Protein AF-A0A0F9HCL4-F1 (afdb_monomer)

Secondary structure (DSSP, 8-state):
-----PPPPTHHHHHHHHHHHHHHHHHHHHHHHHHS-HHHHSSHHHHHHHHHHHGGGHHHHHHHHHHHHHHTT--HHHHHHHHHHHH-HHHHHHHHHHHHHHHHHHHHHHHHHHHHHHHHHHHTTHHHHHHHHHHHHHHHHHHHHHHHT----S--

Mean predicted aligned error: 12.28 Å

pLDDT: mean 74.1, std 12.5, range [38.25, 93.5]

Foldseek 3Di:
DDDPDDDDDPPVVVLVVLVVVVVCVLVVLVCCPVVPVVVVCLDLVNLLVVLVVVPPCSLVVLLCVLLVCLLSVHDLVSSLVSLCVRVNDPSSVVSSVSSVVNSVVVSVVSCVPSVVSVCCVVVPPVVVVLVVVCVVPVPVSVVVVVVVPPDPDPDD

Structure (mmCIF, N/CA/C/O backbone):
data_AF-A0A0F9HCL4-F1
#
_entry.id   AF-A0A0F9HCL4-F1
#
loop_
_atom_site.group_PDB
_atom_site.id
_atom_site.type_symbol
_atom_site.label_atom_id
_atom_site.label_alt_id
_atom_site.label_comp_id
_atom_site.label_asym_id
_atom_site.label_entity_id
_atom_site.label_seq_id
_atom_site.pdbx_PDB_ins_code
_atom_site.Cartn_x
_atom_site.Cartn_y
_atom_site.Cartn_z
_atom_site.occupancy
_atom_site.B_iso_or_equiv
_atom_site.auth_seq_id
_atom_site.auth_comp_id
_atom_site.auth_asym_id
_atom_site.auth_atom_id
_atom_site.pdbx_PDB_model_num
ATOM 1 N N . MET A 1 1 ? -53.805 1.709 30.717 1.00 52.94 1 MET A N 1
ATOM 2 C CA . MET A 1 1 ? -53.590 0.650 29.716 1.00 52.94 1 MET A CA 1
ATOM 3 C C . MET A 1 1 ? -53.295 1.350 28.406 1.00 52.94 1 MET A C 1
ATOM 5 O O . MET A 1 1 ? -54.228 1.870 27.820 1.00 52.94 1 MET A O 1
ATOM 9 N N . ASP A 1 2 ? -52.014 1.530 28.087 1.00 44.91 2 ASP A N 1
ATOM 10 C CA . ASP A 1 2 ? -51.442 1.310 26.749 1.00 44.91 2 ASP A CA 1
ATOM 11 C C . ASP A 1 2 ? -49.952 1.676 26.807 1.00 44.91 2 ASP A C 1
ATOM 13 O O . ASP A 1 2 ? -49.557 2.838 26.725 1.00 44.91 2 ASP A O 1
ATOM 17 N N . GLU A 1 3 ? -49.122 0.659 27.044 1.00 50.31 3 GLU A N 1
ATOM 18 C CA . GLU A 1 3 ? -47.688 0.719 26.781 1.00 50.31 3 GLU A CA 1
ATOM 19 C C . GLU A 1 3 ? -47.499 0.692 25.264 1.00 50.31 3 GLU A C 1
ATOM 21 O O . GLU A 1 3 ? -47.662 -0.343 24.616 1.00 50.31 3 GLU A O 1
ATOM 26 N N . THR A 1 4 ? -47.147 1.829 24.670 1.00 52.62 4 THR A N 1
ATOM 27 C CA . THR A 1 4 ? -46.705 1.861 23.277 1.00 52.62 4 THR A CA 1
ATOM 28 C C . THR A 1 4 ? -45.324 1.219 23.190 1.00 52.62 4 THR A C 1
ATOM 30 O O . THR A 1 4 ? -44.305 1.842 23.490 1.00 52.62 4 THR A O 1
ATOM 33 N N . ILE A 1 5 ? -45.311 -0.052 22.795 1.00 52.44 5 ILE A N 1
ATOM 34 C CA . ILE A 1 5 ? -44.123 -0.839 22.469 1.00 52.44 5 ILE A CA 1
ATOM 35 C C . ILE A 1 5 ? -43.342 -0.106 21.368 1.00 52.44 5 ILE A C 1
ATOM 37 O O . ILE A 1 5 ? -43.733 -0.102 20.201 1.00 52.44 5 ILE A O 1
ATOM 41 N N . HIS A 1 6 ? -42.225 0.523 21.734 1.00 50.84 6 HIS A N 1
ATOM 42 C CA . HIS A 1 6 ? -41.237 1.000 20.771 1.00 50.84 6 HIS A CA 1
ATOM 43 C C . HIS A 1 6 ? -40.551 -0.217 20.122 1.00 50.84 6 HIS A C 1
ATOM 45 O O . HIS A 1 6 ? -39.939 -1.009 20.843 1.00 50.84 6 HIS A O 1
ATOM 51 N N . PRO A 1 7 ? -40.600 -0.398 18.788 1.00 54.00 7 PRO A N 1
ATOM 52 C CA . PRO A 1 7 ? -39.792 -1.424 18.145 1.00 54.00 7 PRO A CA 1
ATOM 53 C C . PRO A 1 7 ? -38.301 -1.055 18.277 1.00 54.00 7 PRO A C 1
ATOM 55 O O . PRO A 1 7 ? -37.951 0.126 18.169 1.00 54.00 7 PRO A O 1
ATOM 58 N N . PRO A 1 8 ? -37.399 -2.025 18.515 1.00 52.22 8 PRO A N 1
ATOM 59 C CA . PRO A 1 8 ? -35.975 -1.744 18.644 1.00 52.22 8 PRO A CA 1
ATOM 60 C C . PRO A 1 8 ? -35.382 -1.268 17.303 1.00 52.22 8 PRO A C 1
ATOM 62 O O . PRO A 1 8 ? -35.878 -1.628 16.231 1.00 52.22 8 PRO A O 1
ATOM 65 N N . PRO A 1 9 ? -34.314 -0.451 17.331 1.00 47.34 9 PRO A N 1
ATOM 66 C CA . PRO A 1 9 ? -33.796 0.225 16.148 1.00 47.34 9 PRO A CA 1
ATOM 67 C C . PRO A 1 9 ? -33.205 -0.764 15.133 1.00 47.34 9 PRO A C 1
ATOM 69 O O . PRO A 1 9 ? -32.367 -1.605 15.450 1.00 47.34 9 PRO A O 1
ATOM 72 N N . SER A 1 10 ? -33.584 -0.608 13.865 1.00 50.78 10 SER A N 1
ATOM 73 C CA . SER A 1 10 ? -33.173 -1.434 12.723 1.00 50.78 10 SER A CA 1
ATOM 74 C C . SER A 1 10 ? -31.722 -1.197 12.247 1.00 50.78 10 SER A C 1
ATOM 76 O O . SER A 1 10 ? -31.450 -1.214 11.043 1.00 50.78 10 SER A O 1
ATOM 78 N N . SER A 1 11 ? -30.768 -0.938 13.150 1.00 53.62 11 SER A N 1
ATOM 79 C CA . SER A 1 11 ? -29.352 -0.722 12.792 1.00 53.62 11 SER A CA 1
ATOM 80 C C . SER A 1 11 ? -28.575 -2.031 12.593 1.00 53.62 11 SER A C 1
ATOM 82 O O . SER A 1 11 ? -27.578 -2.053 11.871 1.00 53.62 11 SER A O 1
ATOM 84 N N . PHE A 1 12 ? -29.072 -3.138 13.156 1.00 54.19 12 PHE A N 1
ATOM 85 C CA . PHE A 1 12 ? -28.411 -4.445 13.117 1.00 54.19 12 PHE A CA 1
ATOM 86 C C . PHE A 1 12 ? -28.344 -5.042 11.702 1.00 54.19 12 PHE A C 1
ATOM 88 O O . PHE A 1 12 ? -27.337 -5.630 11.322 1.00 54.19 12 PHE A O 1
ATOM 95 N N . SER A 1 13 ? -29.382 -4.830 10.883 1.00 61.41 13 SER A N 1
ATOM 96 C CA . SER A 1 13 ? -29.452 -5.369 9.514 1.00 61.41 13 SER A CA 1
ATOM 97 C C . SER A 1 13 ? -28.447 -4.697 8.566 1.00 61.41 13 SER A C 1
ATOM 99 O O . SER A 1 13 ? -27.803 -5.364 7.759 1.00 61.41 13 SER A O 1
ATOM 101 N N . LYS A 1 14 ? -28.222 -3.383 8.718 1.00 62.22 14 LYS A N 1
ATOM 102 C CA . LYS A 1 14 ? -27.233 -2.643 7.913 1.00 62.22 14 LYS A CA 1
ATOM 103 C C . LYS A 1 14 ? -25.795 -2.991 8.309 1.00 62.22 14 LYS A C 1
ATOM 105 O O . LYS A 1 14 ? -24.973 -3.205 7.422 1.00 62.22 14 LYS A O 1
ATOM 110 N N . ALA A 1 15 ? -25.525 -3.116 9.610 1.00 64.62 15 ALA A N 1
ATOM 111 C CA . ALA A 1 15 ? -24.215 -3.522 10.117 1.00 64.62 15 ALA A CA 1
ATOM 112 C C . ALA A 1 15 ? -23.864 -4.963 9.718 1.00 64.62 15 ALA A C 1
ATOM 114 O O . ALA A 1 15 ? -22.764 -5.217 9.228 1.00 64.62 15 ALA A O 1
ATOM 115 N N . ALA A 1 16 ? -24.819 -5.891 9.840 1.00 69.56 16 ALA A N 1
A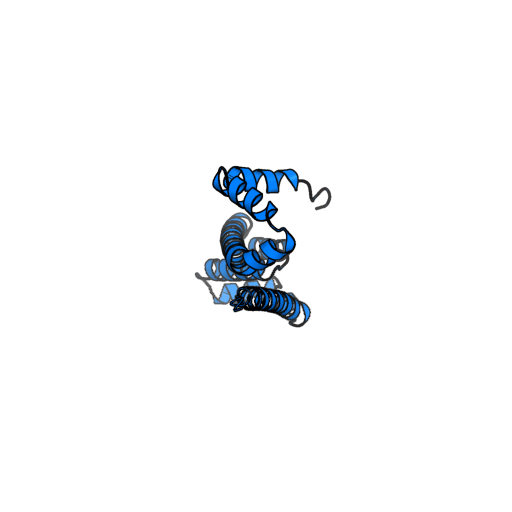TOM 116 C CA . ALA A 1 16 ? -24.651 -7.268 9.388 1.00 69.56 16 ALA A CA 1
ATOM 117 C C . ALA A 1 16 ? -24.420 -7.344 7.871 1.00 69.56 16 ALA A C 1
ATOM 119 O O . ALA A 1 16 ? -23.515 -8.043 7.427 1.00 69.56 16 ALA A O 1
ATOM 120 N N . PHE A 1 17 ? -25.164 -6.573 7.071 1.00 73.56 17 PHE A N 1
ATOM 121 C CA . PHE A 1 17 ? -24.979 -6.527 5.620 1.00 73.56 17 PHE A CA 1
ATOM 122 C C . PHE A 1 17 ? -23.593 -6.004 5.213 1.00 73.56 17 PHE A C 1
ATOM 124 O O . PHE A 1 17 ? -22.944 -6.601 4.356 1.00 73.56 17 PHE A O 1
ATOM 131 N N . LYS A 1 18 ? -23.089 -4.936 5.852 1.00 69.00 18 LYS A N 1
ATOM 132 C CA . LYS A 1 18 ? -21.731 -4.425 5.587 1.00 69.00 18 LYS A CA 1
ATOM 133 C C . LYS A 1 18 ? -20.638 -5.386 6.048 1.00 69.00 18 LYS A C 1
ATOM 135 O O . LYS A 1 18 ? -19.646 -5.545 5.341 1.00 69.00 18 LYS A O 1
ATOM 140 N N . ALA A 1 19 ? -20.826 -6.050 7.189 1.00 70.31 19 ALA A N 1
ATOM 141 C CA . ALA A 1 19 ? -19.903 -7.073 7.672 1.00 70.31 19 ALA A CA 1
ATOM 142 C C . ALA A 1 19 ? -19.858 -8.285 6.727 1.00 70.31 19 ALA A C 1
ATOM 144 O O . ALA A 1 19 ? -18.775 -8.769 6.408 1.00 70.31 19 ALA A O 1
ATOM 145 N N . ILE A 1 20 ? -21.012 -8.726 6.214 1.00 78.12 20 ILE A N 1
ATOM 146 C CA . ILE A 1 20 ? -21.104 -9.781 5.197 1.00 78.12 20 ILE A CA 1
ATOM 147 C C . ILE A 1 20 ? -20.422 -9.334 3.903 1.00 78.12 20 ILE A C 1
ATOM 149 O O . ILE A 1 20 ? -19.637 -10.095 3.354 1.00 78.12 20 ILE A O 1
ATOM 153 N N . LEU A 1 21 ? -20.642 -8.101 3.438 1.00 78.94 21 LEU A N 1
ATOM 154 C CA . LEU A 1 21 ? -19.952 -7.555 2.263 1.00 78.94 21 LEU A CA 1
ATOM 155 C C . LEU A 1 21 ? -18.430 -7.536 2.433 1.00 78.94 21 LEU A C 1
ATOM 157 O O . LEU A 1 21 ? -17.710 -7.915 1.514 1.00 78.94 21 LEU A O 1
ATOM 161 N N . LEU A 1 22 ? -17.936 -7.132 3.605 1.00 72.56 22 LEU A N 1
ATOM 162 C CA . LEU A 1 22 ? -16.509 -7.138 3.919 1.00 72.56 22 LEU A CA 1
ATOM 163 C C . LEU A 1 22 ? -15.956 -8.570 3.961 1.00 72.56 22 LEU A C 1
ATOM 165 O O . LEU A 1 22 ? -14.904 -8.834 3.388 1.00 72.56 22 LEU A O 1
ATOM 169 N N . LEU A 1 23 ? -16.679 -9.505 4.581 1.00 76.44 23 LEU A N 1
ATOM 170 C CA . LEU A 1 23 ? -16.306 -10.920 4.603 1.00 76.44 23 LEU A CA 1
ATOM 171 C C . LEU A 1 23 ? -16.316 -11.537 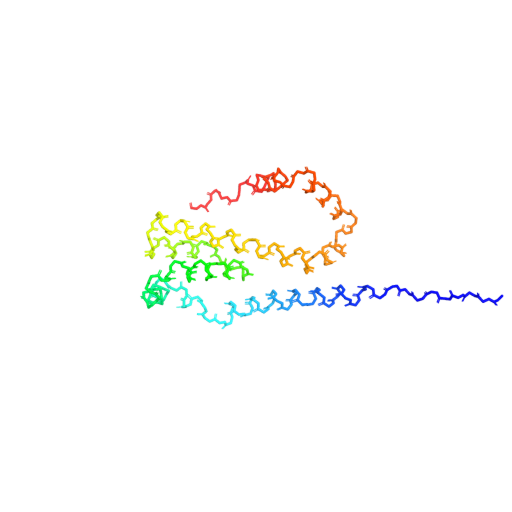3.205 1.00 76.44 23 LEU A C 1
ATOM 173 O O . LEU A 1 23 ? -15.402 -12.282 2.882 1.00 76.44 23 LEU A O 1
ATOM 177 N N . VAL A 1 24 ? -17.289 -11.200 2.359 1.00 80.75 24 VAL A N 1
ATOM 178 C CA . VAL A 1 24 ? -17.352 -11.635 0.957 1.00 80.75 24 VAL A CA 1
ATOM 179 C C . VAL A 1 24 ? -16.228 -11.003 0.141 1.00 80.75 24 VAL A C 1
ATOM 181 O O . VAL A 1 24 ? -15.637 -11.687 -0.685 1.00 80.75 24 VAL A O 1
ATOM 184 N N . PHE A 1 25 ? -15.872 -9.741 0.388 1.00 78.88 25 PHE A N 1
ATOM 185 C CA . PHE A 1 25 ? -14.720 -9.100 -0.246 1.00 78.88 25 PHE A CA 1
ATOM 186 C C . PHE A 1 25 ? -13.408 -9.786 0.151 1.00 78.88 25 PHE A C 1
ATOM 188 O O . PHE A 1 25 ? -12.609 -10.127 -0.716 1.00 78.88 25 PHE A O 1
ATOM 195 N N . ILE A 1 26 ? -13.207 -10.054 1.445 1.00 75.69 26 ILE A N 1
ATOM 196 C CA . ILE A 1 26 ? -12.021 -10.748 1.964 1.00 75.69 26 ILE A CA 1
ATOM 197 C C . ILE A 1 26 ? -11.972 -12.188 1.442 1.00 75.69 26 ILE A C 1
ATOM 199 O O . ILE A 1 26 ? -10.951 -12.613 0.912 1.00 75.69 26 ILE A O 1
ATOM 203 N N . ALA A 1 27 ? -13.072 -12.934 1.541 1.00 76.62 27 ALA A N 1
ATOM 204 C CA . ALA A 1 27 ? -13.168 -14.303 1.048 1.00 76.62 27 ALA A CA 1
ATOM 205 C C . ALA A 1 27 ? -13.005 -14.365 -0.475 1.00 76.62 27 ALA A C 1
ATOM 207 O O . ALA A 1 27 ? -12.319 -15.250 -0.970 1.00 76.62 27 ALA A O 1
ATOM 208 N N . GLY A 1 28 ? -13.566 -13.406 -1.212 1.00 77.00 28 GLY A N 1
ATOM 209 C CA . GLY A 1 28 ? -13.401 -13.255 -2.654 1.00 77.00 28 GLY A CA 1
ATOM 210 C C . GLY A 1 28 ? -11.960 -12.937 -3.040 1.00 77.00 28 GLY A C 1
ATOM 211 O O . GLY A 1 28 ? -11.437 -13.561 -3.956 1.00 77.00 28 GLY A O 1
ATOM 212 N N . ALA A 1 29 ? -11.282 -12.046 -2.311 1.00 69.50 29 ALA A N 1
ATOM 213 C CA . ALA A 1 29 ? -9.861 -11.757 -2.499 1.00 69.50 29 ALA A CA 1
ATOM 214 C C . ALA A 1 29 ? -8.992 -12.994 -2.217 1.00 69.50 29 ALA A C 1
ATOM 216 O O . ALA A 1 29 ? -8.150 -13.360 -3.036 1.00 69.50 29 ALA A O 1
ATOM 217 N N . ILE A 1 30 ? -9.242 -13.696 -1.106 1.00 70.81 30 ILE A N 1
ATOM 218 C CA . ILE A 1 30 ? -8.545 -14.940 -0.747 1.00 70.81 30 ILE A CA 1
ATOM 219 C C . ILE A 1 30 ? -8.798 -16.023 -1.799 1.00 70.81 30 ILE A C 1
ATOM 221 O O . ILE A 1 30 ? -7.858 -16.693 -2.224 1.00 70.81 30 ILE A O 1
ATOM 225 N N . PHE A 1 31 ? -10.043 -16.189 -2.245 1.00 75.69 31 PHE A N 1
ATOM 226 C CA . PHE A 1 31 ? -10.418 -17.158 -3.268 1.00 75.69 31 PHE A CA 1
ATOM 227 C C . PHE A 1 31 ? -9.761 -16.823 -4.609 1.00 75.69 31 PHE A C 1
ATOM 229 O O . PHE A 1 31 ? -9.127 -17.689 -5.202 1.00 75.69 31 PHE A O 1
ATOM 236 N N . LEU A 1 32 ? -9.796 -15.561 -5.044 1.00 67.44 32 LEU A N 1
ATOM 237 C CA . LEU A 1 32 ? -9.085 -15.097 -6.236 1.00 67.44 32 LEU A CA 1
ATOM 238 C C . LEU A 1 32 ? -7.593 -15.425 -6.157 1.00 67.44 32 LEU A C 1
ATOM 240 O O . LEU A 1 32 ? -7.043 -15.947 -7.117 1.00 67.44 32 LEU A O 1
ATOM 244 N N . ILE A 1 33 ? -6.934 -15.200 -5.024 1.00 65.19 33 ILE A N 1
ATOM 245 C CA . ILE A 1 33 ? -5.493 -15.463 -4.883 1.00 65.19 33 ILE A CA 1
ATOM 246 C C . ILE A 1 33 ? -5.178 -16.958 -4.779 1.00 65.19 33 ILE A C 1
ATOM 248 O O . ILE A 1 33 ? -4.137 -17.405 -5.263 1.00 65.19 33 ILE A O 1
ATOM 252 N N . ARG A 1 34 ? -6.033 -17.735 -4.104 1.00 64.50 34 ARG A N 1
ATOM 253 C CA . ARG A 1 34 ? -5.797 -19.160 -3.839 1.00 64.50 34 ARG A CA 1
ATOM 254 C C . ARG A 1 34 ? -6.160 -20.039 -5.031 1.00 64.50 34 ARG A C 1
ATOM 256 O O . ARG A 1 34 ? -5.492 -21.052 -5.229 1.00 64.50 34 ARG A O 1
ATOM 263 N N . PHE A 1 35 ? -7.203 -19.663 -5.769 1.00 60.81 35 PHE A N 1
ATOM 264 C CA . PHE A 1 35 ? -7.787 -20.440 -6.861 1.00 60.81 35 PHE A CA 1
ATOM 265 C C . PHE A 1 35 ? -7.359 -19.940 -8.247 1.00 60.81 35 PHE A C 1
ATOM 267 O O . PHE A 1 35 ? -7.230 -20.748 -9.163 1.00 60.81 35 PHE A O 1
ATOM 274 N N . THR A 1 36 ? -7.066 -18.645 -8.413 1.00 57.53 36 THR A N 1
ATOM 275 C CA . THR A 1 36 ? -6.443 -18.152 -9.652 1.00 57.53 36 THR A CA 1
ATOM 276 C C . THR A 1 36 ? -4.937 -18.398 -9.561 1.00 57.53 36 THR A C 1
ATOM 278 O O . THR A 1 36 ? -4.328 -18.030 -8.552 1.00 57.53 36 THR A O 1
ATOM 281 N N . PRO A 1 37 ? -4.275 -18.941 -10.598 1.00 57.38 37 PRO A N 1
ATOM 282 C CA . PRO A 1 37 ? -2.819 -19.058 -10.654 1.00 57.38 37 PRO A CA 1
ATOM 283 C C . PRO A 1 37 ? -2.165 -17.684 -10.887 1.00 57.38 37 PRO A C 1
ATOM 285 O O . PRO A 1 37 ? -1.293 -17.521 -11.730 1.00 57.38 37 PRO A O 1
ATOM 288 N N . ILE A 1 38 ? -2.574 -16.659 -10.138 1.00 55.50 38 ILE A N 1
ATOM 289 C CA . ILE A 1 38 ? -2.063 -15.292 -10.249 1.00 55.50 38 ILE A CA 1
ATOM 290 C C . ILE A 1 38 ? -0.584 -15.239 -9.853 1.00 55.50 38 ILE A C 1
ATOM 292 O O . ILE A 1 38 ? 0.175 -14.451 -10.403 1.00 55.50 38 ILE A O 1
ATOM 296 N N . ARG A 1 39 ? -0.134 -16.182 -9.010 1.00 55.03 39 ARG A N 1
ATOM 297 C CA . ARG A 1 39 ? 1.291 -16.433 -8.741 1.00 55.03 39 ARG A CA 1
ATOM 298 C C . ARG A 1 39 ? 2.099 -16.724 -10.012 1.00 55.03 39 ARG A C 1
ATOM 300 O O . ARG A 1 39 ? 3.245 -16.304 -10.074 1.00 55.03 39 ARG A O 1
ATOM 307 N N . ASN A 1 40 ? 1.503 -17.368 -11.019 1.00 56.19 40 ASN A N 1
ATOM 308 C CA . ASN A 1 40 ? 2.172 -17.663 -12.292 1.00 56.19 40 ASN A CA 1
ATOM 309 C C . ASN A 1 40 ? 2.217 -16.442 -13.227 1.00 56.19 40 ASN A C 1
ATOM 311 O O . ASN A 1 40 ? 3.047 -16.405 -14.125 1.00 56.19 40 ASN A O 1
ATOM 315 N N . TYR A 1 41 ? 1.353 -15.442 -13.019 1.00 57.66 41 TYR A N 1
ATOM 316 C CA . TYR A 1 41 ? 1.359 -14.181 -13.774 1.00 57.66 41 TYR A CA 1
ATOM 317 C C . TYR A 1 41 ? 2.125 -13.053 -13.059 1.00 57.66 41 TYR A C 1
ATOM 319 O O . TYR A 1 41 ? 2.538 -12.093 -13.701 1.00 57.66 41 TYR A O 1
ATOM 327 N N . LEU A 1 42 ? 2.378 -13.184 -11.750 1.00 61.75 42 LEU A N 1
ATOM 328 C CA . LEU A 1 42 ? 3.290 -12.333 -10.970 1.00 61.75 42 LEU A CA 1
ATOM 329 C C . LEU A 1 42 ? 4.761 -12.783 -11.072 1.00 61.75 42 LEU A C 1
ATOM 331 O O . LEU A 1 42 ? 5.568 -12.527 -10.181 1.00 61.75 42 LEU A O 1
ATOM 335 N N . THR A 1 43 ? 5.135 -13.458 -12.152 1.00 66.62 43 THR A N 1
ATOM 336 C CA . THR A 1 43 ? 6.544 -13.711 -12.462 1.00 66.62 43 THR A CA 1
ATOM 337 C C . THR A 1 43 ? 7.205 -12.450 -13.033 1.00 66.62 43 THR A C 1
ATOM 339 O O . THR A 1 43 ? 6.532 -11.709 -13.765 1.00 66.62 43 THR A O 1
ATOM 342 N N . PRO A 1 44 ? 8.505 -12.213 -12.769 1.00 64.12 44 PRO A N 1
ATOM 343 C CA . PRO A 1 44 ? 9.251 -11.090 -13.342 1.00 64.12 44 PRO A CA 1
ATOM 344 C C . PRO A 1 44 ? 9.119 -11.003 -14.864 1.00 64.12 44 PRO A C 1
ATOM 346 O O . PRO A 1 44 ? 9.005 -9.906 -15.407 1.00 64.12 44 PRO A O 1
ATOM 349 N N . GLU A 1 45 ? 9.071 -12.146 -15.552 1.00 68.69 45 GLU A N 1
ATOM 350 C CA . GLU A 1 45 ? 9.007 -12.204 -17.009 1.00 68.69 45 GLU A CA 1
ATOM 351 C C . GLU A 1 45 ? 7.634 -11.781 -17.546 1.00 68.69 45 GLU A C 1
ATOM 353 O O . GLU A 1 45 ? 7.557 -10.948 -18.448 1.00 68.69 45 GLU A O 1
ATOM 358 N N . ALA A 1 46 ? 6.541 -12.309 -16.987 1.00 73.94 46 ALA A N 1
ATOM 359 C CA . ALA A 1 46 ? 5.182 -11.972 -17.423 1.00 73.94 46 ALA A CA 1
ATOM 360 C C . ALA A 1 46 ? 4.834 -10.504 -17.137 1.00 73.94 46 ALA A C 1
ATOM 362 O O . ALA A 1 46 ? 4.342 -9.800 -18.023 1.00 73.94 46 ALA A O 1
ATOM 363 N N . LEU A 1 47 ? 5.144 -10.021 -15.928 1.00 75.75 47 LEU A N 1
ATOM 364 C CA . LEU A 1 47 ? 4.909 -8.627 -15.561 1.00 75.75 47 LEU A CA 1
ATOM 365 C C . LEU A 1 47 ? 5.832 -7.692 -16.349 1.00 75.75 47 LEU A C 1
ATOM 367 O O . LEU A 1 47 ? 5.378 -6.671 -16.855 1.00 75.75 47 LEU A O 1
ATOM 371 N N . GLY A 1 48 ? 7.102 -8.065 -16.522 1.00 74.12 48 GLY A N 1
ATOM 372 C CA . GLY A 1 48 ? 8.052 -7.323 -17.344 1.00 74.12 48 GLY A CA 1
ATOM 373 C C . GLY A 1 48 ? 7.600 -7.215 -18.800 1.00 74.12 48 GLY A C 1
ATOM 374 O O . GLY A 1 48 ? 7.657 -6.132 -19.372 1.00 74.12 48 GLY A O 1
ATOM 375 N N . ASN A 1 49 ? 7.088 -8.293 -19.398 1.00 78.69 49 ASN A N 1
ATOM 376 C CA . ASN A 1 49 ? 6.554 -8.268 -20.761 1.00 78.69 49 ASN A CA 1
ATOM 377 C C . ASN A 1 49 ? 5.283 -7.419 -20.870 1.00 78.69 49 ASN A C 1
ATOM 379 O O . ASN A 1 49 ? 5.162 -6.628 -21.803 1.00 78.69 49 ASN A O 1
ATOM 383 N N . PHE A 1 50 ? 4.371 -7.511 -19.900 1.00 78.56 50 PHE A N 1
ATOM 384 C CA . PHE A 1 50 ? 3.178 -6.664 -19.858 1.00 78.56 50 PHE A CA 1
ATOM 385 C C . PHE A 1 50 ? 3.534 -5.174 -19.733 1.00 78.56 50 PHE A C 1
ATOM 387 O O . PHE A 1 50 ? 2.991 -4.329 -20.442 1.00 78.56 50 PHE A O 1
ATOM 394 N N . LEU A 1 51 ? 4.511 -4.851 -18.885 1.00 80.19 51 LEU A N 1
ATOM 395 C CA . LEU A 1 51 ? 5.007 -3.490 -18.706 1.00 80.19 51 LEU A CA 1
ATOM 396 C C . LEU A 1 51 ? 5.778 -2.986 -19.931 1.00 80.19 51 LEU A C 1
ATOM 398 O O . LEU A 1 51 ? 5.642 -1.822 -20.292 1.00 80.19 51 LEU A O 1
ATOM 402 N N . LYS A 1 52 ? 6.515 -3.851 -20.635 1.00 78.31 52 LYS A N 1
ATOM 403 C CA . LYS A 1 52 ? 7.136 -3.500 -21.923 1.00 78.31 52 LYS A CA 1
ATOM 404 C C . LYS A 1 52 ? 6.091 -3.113 -22.970 1.00 78.31 52 LYS A C 1
ATOM 406 O O . LYS A 1 52 ? 6.312 -2.144 -23.689 1.00 78.31 52 LYS A O 1
ATOM 411 N N . ILE A 1 53 ? 4.951 -3.810 -23.020 1.00 81.12 53 ILE A N 1
ATOM 412 C CA . ILE A 1 53 ? 3.827 -3.455 -23.907 1.00 81.12 53 ILE A CA 1
ATOM 413 C C . ILE A 1 53 ? 3.226 -2.097 -23.510 1.00 81.12 53 ILE A C 1
ATOM 415 O O . ILE A 1 53 ? 2.872 -1.305 -24.380 1.00 81.12 53 ILE A O 1
ATOM 419 N N . ALA A 1 54 ? 3.158 -1.793 -22.210 1.00 79.25 54 ALA A N 1
ATOM 420 C CA . ALA A 1 54 ? 2.684 -0.498 -21.715 1.00 79.25 54 ALA A CA 1
ATOM 421 C C . ALA A 1 54 ? 3.637 0.676 -22.035 1.00 79.25 54 ALA A C 1
ATOM 423 O O . ALA A 1 54 ? 3.216 1.837 -22.008 1.00 79.25 54 ALA A O 1
ATOM 424 N N . GLY A 1 55 ? 4.910 0.401 -22.343 1.00 82.12 55 GLY A N 1
ATOM 425 C CA . GLY A 1 55 ? 5.895 1.398 -22.760 1.00 82.12 55 GLY A CA 1
ATOM 426 C C . GLY A 1 55 ? 6.052 2.526 -21.737 1.00 82.12 55 GLY A C 1
ATOM 427 O O . GLY A 1 55 ? 6.397 2.292 -20.581 1.00 82.12 55 GLY A O 1
ATOM 428 N N . ILE A 1 56 ? 5.763 3.764 -22.149 1.00 84.94 56 ILE A N 1
ATOM 429 C CA . ILE A 1 56 ? 5.882 4.953 -21.287 1.00 84.94 56 ILE A CA 1
ATOM 430 C C . ILE A 1 56 ? 4.915 4.943 -20.090 1.00 84.94 56 ILE A C 1
ATOM 432 O O . ILE A 1 56 ? 5.186 5.575 -19.072 1.00 84.94 56 ILE A O 1
ATOM 436 N N . TRP A 1 57 ? 3.814 4.190 -20.176 1.00 87.56 57 TRP A N 1
ATOM 437 C CA . TRP A 1 57 ? 2.818 4.067 -19.106 1.00 87.56 57 TRP A CA 1
ATOM 438 C C . TRP A 1 57 ? 3.142 2.964 -18.095 1.00 87.56 57 TRP A C 1
ATOM 440 O O . TRP A 1 57 ? 2.425 2.818 -17.102 1.00 87.56 57 TRP A O 1
ATOM 450 N N . ALA A 1 58 ? 4.224 2.208 -18.303 1.00 85.50 58 ALA A N 1
ATOM 451 C CA . ALA A 1 58 ? 4.634 1.119 -17.423 1.00 85.50 58 ALA A CA 1
ATOM 452 C C . ALA A 1 58 ? 4.693 1.511 -15.931 1.00 85.50 58 ALA A C 1
ATOM 454 O O . ALA A 1 58 ? 4.149 0.765 -15.114 1.00 85.50 58 ALA A O 1
ATOM 455 N N . PRO A 1 59 ? 5.247 2.675 -15.532 1.00 85.75 59 PRO A N 1
ATOM 456 C CA . PRO A 1 59 ? 5.266 3.075 -14.126 1.00 85.75 59 PRO A CA 1
ATOM 457 C C . PRO A 1 59 ? 3.873 3.211 -13.509 1.00 85.75 59 PRO A C 1
ATOM 459 O O . PRO A 1 59 ? 3.619 2.714 -12.416 1.00 85.75 59 PRO A O 1
ATOM 462 N N . VAL A 1 60 ? 2.949 3.854 -14.228 1.00 88.38 60 VAL A N 1
ATOM 463 C CA . VAL A 1 60 ? 1.581 4.103 -13.751 1.00 88.38 60 VAL A CA 1
ATOM 464 C C . VAL A 1 60 ? 0.824 2.787 -13.611 1.00 88.38 60 VAL A C 1
ATOM 466 O O . VAL A 1 60 ? 0.185 2.539 -12.590 1.00 88.38 60 VAL A O 1
ATOM 469 N N . VAL A 1 61 ? 0.945 1.912 -14.609 1.00 87.38 61 VAL A N 1
ATOM 470 C CA . VAL A 1 61 ? 0.334 0.579 -14.589 1.00 87.38 61 VAL A CA 1
ATOM 471 C C . VAL A 1 61 ? 0.882 -0.249 -13.428 1.00 87.38 61 VAL A C 1
ATOM 473 O O . VAL A 1 61 ? 0.109 -0.871 -12.703 1.00 87.38 61 VAL A O 1
ATOM 476 N N . TYR A 1 62 ? 2.195 -0.217 -13.194 1.00 88.25 62 TYR A N 1
ATOM 477 C CA . TYR A 1 62 ? 2.808 -0.920 -12.072 1.00 88.25 62 TYR A CA 1
ATOM 478 C C . TYR A 1 62 ? 2.315 -0.395 -10.714 1.00 88.25 62 TYR A C 1
ATOM 480 O O . TYR A 1 62 ? 1.972 -1.197 -9.847 1.00 88.25 62 TYR A O 1
ATOM 488 N N . ILE A 1 63 ? 2.210 0.928 -10.537 1.00 89.50 63 ILE A N 1
ATOM 489 C CA . ILE A 1 63 ? 1.656 1.541 -9.318 1.00 89.50 63 ILE A CA 1
ATOM 490 C C . ILE A 1 63 ? 0.232 1.036 -9.066 1.00 89.50 63 ILE A C 1
ATOM 492 O O . ILE A 1 63 ? -0.075 0.629 -7.947 1.00 89.50 63 ILE A O 1
ATOM 496 N N . LEU A 1 64 ? -0.618 0.998 -10.097 1.00 87.19 64 LEU A N 1
ATOM 497 C CA . LEU A 1 64 ? -1.988 0.492 -9.984 1.00 87.19 64 LEU A CA 1
ATOM 498 C C . LEU A 1 64 ? -2.024 -0.991 -9.603 1.00 87.19 64 LEU A C 1
ATOM 500 O O . LEU A 1 64 ? -2.761 -1.370 -8.693 1.00 87.19 64 LEU A O 1
ATOM 504 N N . ILE A 1 65 ? -1.197 -1.821 -10.245 1.00 85.38 65 ILE A N 1
ATOM 505 C CA . ILE A 1 65 ? -1.067 -3.246 -9.908 1.00 85.38 65 ILE A CA 1
ATOM 506 C C . ILE A 1 65 ? -0.634 -3.405 -8.449 1.00 85.38 65 ILE A C 1
ATOM 508 O O . ILE A 1 65 ? -1.211 -4.211 -7.722 1.00 85.38 65 ILE A O 1
ATOM 512 N N . TYR A 1 66 ? 0.339 -2.612 -7.997 1.00 87.62 66 TYR A N 1
ATOM 513 C CA . TYR A 1 66 ? 0.810 -2.634 -6.617 1.00 87.62 66 TYR A CA 1
ATOM 514 C C . TYR A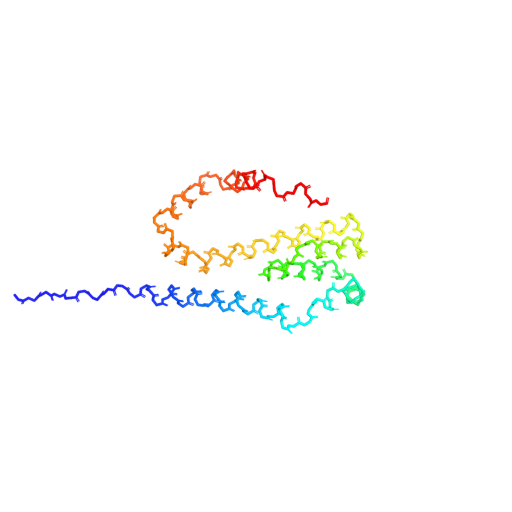 1 66 ? -0.299 -2.222 -5.642 1.00 87.62 66 TYR A C 1
ATOM 516 O O . TYR A 1 66 ? -0.546 -2.912 -4.656 1.00 87.62 66 TYR A O 1
ATOM 524 N N . THR A 1 67 ? -1.005 -1.126 -5.924 1.00 86.94 67 THR A N 1
ATOM 525 C CA . THR A 1 67 ? -2.130 -0.619 -5.127 1.00 86.94 67 THR A CA 1
ATOM 526 C C . THR A 1 67 ? -3.231 -1.666 -4.971 1.00 86.94 67 THR A C 1
ATOM 528 O O . THR A 1 67 ? -3.677 -1.929 -3.852 1.00 86.94 67 THR A O 1
ATOM 531 N N . VAL A 1 68 ? -3.638 -2.305 -6.072 1.00 84.25 68 VAL A N 1
ATOM 532 C CA . VAL A 1 68 ? -4.616 -3.401 -6.051 1.00 84.25 68 VAL A CA 1
ATOM 533 C C . VAL A 1 68 ? -4.056 -4.595 -5.281 1.00 84.25 68 VAL A C 1
ATOM 535 O O . VAL A 1 68 ? -4.756 -5.165 -4.448 1.00 84.25 68 VAL A O 1
ATOM 538 N N . GLY A 1 69 ? -2.781 -4.927 -5.486 1.00 82.88 69 GLY A N 1
ATOM 539 C CA . GLY A 1 69 ? -2.087 -5.989 -4.765 1.00 82.88 69 GLY A CA 1
ATOM 540 C C . GLY A 1 69 ? -2.142 -5.807 -3.247 1.00 82.88 69 GLY A C 1
ATOM 541 O O . GLY A 1 69 ? -2.491 -6.739 -2.528 1.00 82.88 69 GLY A O 1
ATOM 542 N N . VAL A 1 70 ? -1.883 -4.592 -2.759 1.00 83.69 70 VAL A N 1
ATOM 543 C CA . VAL A 1 70 ? -1.993 -4.244 -1.333 1.00 83.69 70 VAL A CA 1
ATOM 544 C C . VAL A 1 70 ? -3.427 -4.409 -0.826 1.00 83.69 70 VAL A C 1
ATOM 546 O O . VAL A 1 70 ? -3.629 -4.994 0.235 1.00 83.69 70 VAL A O 1
ATOM 549 N N . CYS A 1 71 ? -4.427 -3.949 -1.584 1.00 80.88 71 CYS A N 1
ATOM 550 C CA . CYS A 1 71 ? -5.838 -4.092 -1.202 1.00 80.88 71 CYS A CA 1
ATOM 551 C C . CYS A 1 71 ? -6.295 -5.559 -1.154 1.00 80.88 71 CYS A C 1
ATOM 553 O O . CYS A 1 71 ? -7.193 -5.907 -0.392 1.00 80.88 71 CYS A O 1
ATOM 555 N N . LEU A 1 72 ? -5.668 -6.412 -1.961 1.00 78.25 72 LEU A N 1
ATOM 556 C CA . LEU A 1 72 ? -5.902 -7.850 -2.010 1.00 78.25 72 LEU A CA 1
ATOM 557 C C . LEU A 1 72 ? -5.029 -8.634 -1.011 1.00 78.25 72 LEU A C 1
ATOM 559 O O . LEU A 1 72 ? -5.054 -9.858 -1.024 1.00 78.25 72 LEU A O 1
ATOM 563 N N . PHE A 1 73 ? -4.272 -7.971 -0.131 1.00 74.56 73 PHE A N 1
ATOM 564 C CA . PHE A 1 73 ? -3.374 -8.620 0.836 1.00 74.56 73 PHE A CA 1
ATOM 565 C C . PHE A 1 73 ? -2.282 -9.491 0.186 1.00 74.56 73 PHE A C 1
ATOM 567 O O . PHE A 1 73 ? -1.838 -10.487 0.764 1.00 74.56 73 PHE A O 1
ATOM 574 N N . LEU A 1 74 ? -1.820 -9.129 -1.018 1.00 75.00 74 LEU A N 1
ATOM 575 C CA . LEU A 1 74 ? -0.677 -9.803 -1.631 1.00 75.00 74 LEU A CA 1
ATOM 576 C C . LEU A 1 74 ? 0.607 -9.525 -0.831 1.00 75.00 74 LEU A C 1
ATOM 578 O O . LEU A 1 74 ? 0.773 -8.431 -0.284 1.00 75.00 74 LEU A O 1
ATOM 582 N N . PRO A 1 75 ? 1.565 -10.474 -0.807 1.00 73.50 75 PRO A N 1
ATOM 583 C CA . PRO A 1 75 ? 2.862 -10.249 -0.184 1.00 73.50 75 PRO A CA 1
ATOM 584 C C . PRO A 1 75 ? 3.586 -9.077 -0.858 1.00 73.50 75 PRO A C 1
ATOM 586 O O . PRO A 1 75 ? 4.019 -9.177 -2.008 1.00 73.50 75 PRO A O 1
ATOM 589 N N . GLY A 1 76 ? 3.740 -7.965 -0.134 1.00 75.38 76 GLY A N 1
ATOM 590 C CA . GLY A 1 76 ? 4.380 -6.757 -0.661 1.00 75.38 76 GLY A CA 1
ATOM 591 C C . GLY A 1 76 ? 5.840 -6.973 -1.069 1.00 75.38 76 GLY A C 1
ATOM 592 O O . GLY A 1 76 ? 6.318 -6.312 -1.987 1.00 75.38 76 GLY A O 1
ATOM 593 N N . THR A 1 77 ? 6.531 -7.938 -0.452 1.00 79.69 77 THR A N 1
ATOM 594 C CA . THR A 1 77 ? 7.914 -8.316 -0.787 1.00 79.69 77 THR A CA 1
ATOM 595 C C . THR A 1 77 ? 8.048 -8.810 -2.224 1.00 79.69 77 THR A C 1
ATOM 597 O O . THR A 1 77 ? 8.995 -8.427 -2.906 1.00 79.69 77 THR A O 1
ATOM 600 N N . LEU A 1 78 ? 7.075 -9.589 -2.713 1.00 80.81 78 LEU A N 1
ATOM 601 C CA . LEU A 1 78 ? 7.053 -10.067 -4.096 1.00 80.81 78 LEU A CA 1
ATOM 602 C C . LEU A 1 78 ? 6.922 -8.893 -5.062 1.00 80.81 78 LEU A C 1
ATOM 604 O O . LEU A 1 78 ? 7.763 -8.711 -5.935 1.00 80.81 78 LEU A O 1
ATOM 608 N N . LEU A 1 79 ? 5.900 -8.057 -4.867 1.00 82.75 79 LEU A N 1
ATOM 609 C CA . LEU A 1 79 ? 5.659 -6.896 -5.722 1.00 82.75 79 LEU A CA 1
ATOM 610 C C . LEU A 1 79 ? 6.852 -5.937 -5.703 1.00 82.75 79 LEU A C 1
ATOM 612 O O . LEU A 1 79 ? 7.294 -5.507 -6.764 1.00 82.75 79 LEU A O 1
ATOM 616 N N . THR A 1 80 ? 7.417 -5.667 -4.526 1.00 86.06 80 THR A N 1
ATOM 617 C CA . THR A 1 80 ? 8.588 -4.796 -4.353 1.00 86.06 80 THR A CA 1
ATOM 618 C C . THR A 1 80 ? 9.813 -5.343 -5.078 1.00 86.06 80 THR A C 1
ATOM 620 O O . THR A 1 80 ? 10.465 -4.606 -5.818 1.00 86.06 80 THR A O 1
ATOM 623 N N . GLY A 1 81 ? 10.095 -6.641 -4.928 1.00 84.94 81 GLY A N 1
ATOM 624 C CA . GLY A 1 81 ? 11.191 -7.307 -5.630 1.00 84.94 81 GLY A CA 1
ATOM 625 C C . GLY A 1 81 ? 11.032 -7.233 -7.149 1.00 84.94 81 GLY A C 1
ATOM 626 O O . GLY A 1 81 ? 11.987 -6.912 -7.853 1.00 84.94 81 GLY A O 1
ATOM 627 N N . LEU A 1 82 ? 9.809 -7.426 -7.655 1.00 84.50 82 LEU A N 1
ATOM 628 C CA . LEU A 1 82 ? 9.497 -7.286 -9.080 1.00 84.50 82 LEU A CA 1
ATOM 629 C C . LEU A 1 82 ? 9.713 -5.852 -9.578 1.00 84.50 82 LEU A C 1
ATOM 631 O O . LEU A 1 82 ? 10.296 -5.651 -10.639 1.00 84.50 82 LEU A O 1
ATOM 635 N N . GLY A 1 83 ? 9.286 -4.849 -8.807 1.00 85.12 83 GLY A N 1
ATOM 636 C CA . GLY A 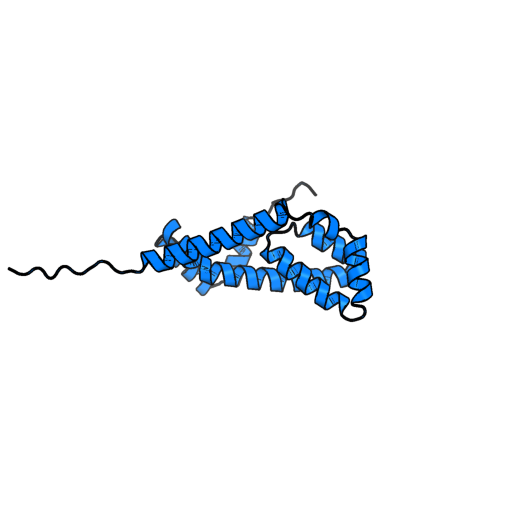1 83 ? 9.485 -3.439 -9.153 1.00 85.12 83 GLY A CA 1
ATOM 637 C C . GLY A 1 83 ? 10.961 -3.071 -9.241 1.00 85.12 83 GLY A C 1
ATOM 638 O O . GLY A 1 83 ? 11.383 -2.442 -10.211 1.00 85.12 83 GLY A O 1
ATOM 639 N N . ALA A 1 84 ? 11.754 -3.521 -8.267 1.00 87.12 84 ALA A N 1
ATOM 640 C CA . ALA A 1 84 ? 13.199 -3.325 -8.257 1.00 87.12 84 ALA A CA 1
ATOM 641 C C . ALA A 1 84 ? 13.897 -4.056 -9.417 1.00 87.12 84 ALA A C 1
ATOM 643 O O . ALA A 1 84 ? 14.813 -3.499 -10.017 1.00 87.12 84 ALA A O 1
ATOM 644 N N . ALA A 1 85 ? 13.455 -5.268 -9.769 1.00 85.56 85 ALA A N 1
ATOM 645 C CA . ALA A 1 85 ? 14.018 -6.032 -10.882 1.00 85.56 85 ALA A CA 1
ATOM 646 C C . ALA A 1 85 ? 13.698 -5.416 -12.257 1.00 85.56 85 ALA A C 1
ATOM 648 O O . ALA A 1 85 ? 14.540 -5.442 -13.150 1.00 85.56 85 ALA A O 1
ATOM 649 N N . ILE A 1 86 ? 12.495 -4.858 -12.434 1.00 84.31 86 ILE A N 1
ATOM 650 C CA . ILE A 1 86 ? 12.016 -4.349 -13.731 1.00 84.31 86 ILE A CA 1
ATOM 651 C C . ILE A 1 86 ? 12.463 -2.903 -13.983 1.00 84.31 86 ILE A C 1
ATOM 653 O O . ILE A 1 86 ? 12.894 -2.579 -15.087 1.00 84.31 86 ILE A O 1
ATOM 657 N N . PHE A 1 87 ? 12.366 -2.029 -12.977 1.00 85.19 87 PHE A N 1
ATOM 658 C CA . PHE A 1 87 ? 12.666 -0.596 -13.110 1.00 85.19 87 PHE A CA 1
ATOM 659 C C . PHE A 1 87 ? 14.024 -0.198 -12.508 1.00 85.19 87 PHE A C 1
ATOM 661 O O . PHE A 1 87 ? 14.438 0.956 -12.624 1.00 85.19 87 PHE A O 1
ATOM 668 N N . GLY A 1 88 ? 14.724 -1.134 -11.863 1.00 86.50 88 GLY A N 1
ATOM 669 C CA . GLY A 1 88 ? 15.933 -0.868 -11.088 1.00 86.50 88 GLY A CA 1
ATOM 670 C C . GLY A 1 88 ? 15.628 -0.391 -9.664 1.00 86.50 88 GLY A C 1
ATOM 671 O O . GLY A 1 88 ? 14.494 -0.052 -9.324 1.00 86.50 88 GLY A O 1
ATOM 672 N N . ALA A 1 89 ? 16.658 -0.337 -8.816 1.00 86.69 89 ALA A N 1
ATOM 673 C CA . ALA A 1 89 ? 16.498 -0.048 -7.389 1.00 86.69 89 ALA A CA 1
ATOM 674 C C . ALA A 1 89 ? 15.861 1.328 -7.108 1.00 86.69 89 ALA A C 1
ATOM 676 O O . ALA A 1 89 ? 14.929 1.421 -6.315 1.00 86.69 89 ALA A O 1
ATOM 677 N N . TYR A 1 90 ? 16.323 2.389 -7.780 1.00 90.12 90 TYR A N 1
ATOM 678 C CA . TYR A 1 90 ? 15.868 3.761 -7.515 1.00 90.12 90 TYR A CA 1
ATOM 679 C C . TYR A 1 90 ? 14.434 4.020 -7.994 1.00 90.12 90 TYR A C 1
ATOM 681 O O . TYR A 1 90 ? 13.588 4.470 -7.222 1.00 90.12 90 TYR A O 1
ATOM 689 N N . TRP A 1 91 ? 14.136 3.712 -9.259 1.00 87.69 91 TRP A N 1
ATOM 690 C CA . TRP A 1 91 ? 12.799 3.927 -9.821 1.00 87.69 91 TRP A CA 1
ATOM 691 C C . TRP A 1 91 ? 11.786 2.910 -9.300 1.00 87.69 91 TRP A C 1
ATOM 693 O O . TRP A 1 91 ? 10.658 3.283 -8.987 1.00 87.69 91 TRP A O 1
ATOM 703 N N . GLY A 1 92 ? 12.204 1.655 -9.117 1.00 88.12 92 GLY A N 1
ATOM 704 C CA . GLY A 1 92 ? 11.397 0.633 -8.460 1.00 88.12 92 GLY A CA 1
ATOM 705 C C . GLY A 1 92 ? 10.988 1.061 -7.053 1.00 88.12 92 GLY A C 1
ATOM 706 O O . GLY A 1 92 ? 9.807 0.983 -6.727 1.00 88.12 92 GLY A O 1
ATOM 707 N N . PHE A 1 93 ? 11.915 1.606 -6.254 1.00 90.19 93 PHE A N 1
ATOM 708 C CA . PHE A 1 93 ? 11.598 2.160 -4.935 1.00 90.19 93 PHE A CA 1
ATOM 709 C C . PHE A 1 93 ? 10.532 3.258 -5.007 1.00 90.19 93 PHE A C 1
ATOM 711 O O . PHE A 1 93 ? 9.547 3.190 -4.274 1.00 90.19 93 PHE A O 1
ATOM 718 N N . LEU A 1 94 ? 10.688 4.238 -5.903 1.00 93.31 94 LEU A N 1
ATOM 719 C CA . LEU A 1 94 ? 9.718 5.327 -6.047 1.00 93.31 94 LEU A CA 1
ATOM 720 C C . LEU A 1 94 ? 8.323 4.799 -6.398 1.00 93.31 94 LEU A C 1
ATOM 722 O O . LEU A 1 94 ? 7.344 5.164 -5.748 1.00 93.31 94 LEU A O 1
ATOM 726 N N . TYR A 1 95 ? 8.218 3.910 -7.386 1.00 90.44 95 TYR A N 1
ATOM 727 C CA . TYR A 1 95 ? 6.923 3.382 -7.819 1.00 90.44 95 TYR A CA 1
ATOM 728 C C . TYR A 1 95 ? 6.276 2.482 -6.765 1.00 90.44 95 TYR A C 1
ATOM 730 O O . TYR A 1 95 ? 5.075 2.589 -6.523 1.00 90.44 95 TYR A O 1
ATOM 738 N N . VAL A 1 96 ? 7.063 1.643 -6.089 1.00 91.31 96 VAL A N 1
ATOM 739 C CA . VAL A 1 96 ? 6.603 0.847 -4.942 1.00 91.31 96 VAL A CA 1
ATOM 740 C C . VAL A 1 96 ? 6.095 1.753 -3.829 1.00 91.31 96 VAL A C 1
ATOM 742 O O . VAL A 1 96 ? 5.031 1.497 -3.273 1.00 91.31 96 VAL A O 1
ATOM 745 N N . TRP A 1 97 ? 6.819 2.827 -3.513 1.00 91.62 97 TRP A N 1
ATOM 746 C CA . TRP A 1 97 ? 6.440 3.756 -2.456 1.00 91.62 97 TRP A CA 1
ATOM 747 C C . TRP A 1 97 ? 5.098 4.432 -2.750 1.00 91.62 97 TRP A C 1
ATOM 749 O O . TRP A 1 97 ? 4.199 4.397 -1.907 1.00 91.62 97 TRP A O 1
ATOM 759 N N . PHE A 1 98 ? 4.907 4.952 -3.966 1.00 93.50 98 PHE A N 1
ATOM 760 C CA .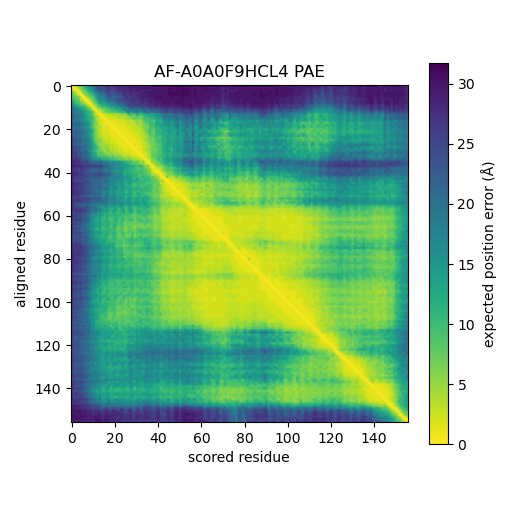 PHE A 1 98 ? 3.617 5.506 -4.384 1.00 93.50 98 PHE A CA 1
ATOM 761 C C . PHE A 1 98 ? 2.509 4.448 -4.384 1.00 93.50 98 PHE A C 1
ATOM 763 O O . PHE A 1 98 ? 1.438 4.681 -3.823 1.00 93.50 98 PHE A O 1
ATOM 770 N N . GLY A 1 99 ? 2.768 3.264 -4.945 1.00 89.62 99 GLY A N 1
ATOM 771 C CA . GLY A 1 99 ? 1.810 2.159 -4.971 1.00 89.62 99 GLY A CA 1
ATOM 772 C C . GLY A 1 99 ? 1.376 1.714 -3.576 1.00 89.62 99 GLY A C 1
ATOM 773 O O . GLY A 1 99 ? 0.188 1.473 -3.350 1.00 89.62 99 GLY A O 1
ATOM 774 N N . ALA A 1 100 ? 2.315 1.653 -2.630 1.00 88.19 100 ALA A N 1
ATOM 775 C CA . ALA A 1 100 ? 2.061 1.322 -1.235 1.00 88.19 100 ALA A CA 1
ATOM 776 C C . ALA A 1 100 ? 1.252 2.414 -0.531 1.00 88.19 100 ALA A C 1
ATOM 778 O O . ALA A 1 100 ? 0.308 2.096 0.188 1.00 88.19 100 ALA A O 1
ATOM 779 N N . MET A 1 101 ? 1.576 3.689 -0.760 1.00 91.12 101 MET A N 1
ATOM 780 C CA . MET A 1 101 ? 0.836 4.818 -0.196 1.00 91.12 101 MET A CA 1
ATOM 781 C C . MET A 1 101 ? -0.617 4.844 -0.679 1.00 91.12 101 MET A C 1
ATOM 783 O O . MET A 1 101 ? -1.531 4.961 0.142 1.00 91.12 101 MET A O 1
ATOM 787 N N . PHE A 1 102 ? -0.853 4.674 -1.982 1.00 91.75 102 PHE A N 1
ATOM 788 C CA . PHE A 1 102 ? -2.207 4.605 -2.535 1.00 91.75 102 PHE A CA 1
ATOM 789 C C . PHE A 1 102 ? -2.955 3.358 -2.061 1.00 91.75 102 PHE A C 1
ATOM 791 O O . PHE A 1 102 ? -4.087 3.470 -1.593 1.00 91.75 102 PHE A O 1
ATOM 798 N N . GLY A 1 103 ? -2.310 2.189 -2.095 1.00 87.50 103 GLY A N 1
ATOM 799 C CA . GLY A 1 103 ? -2.891 0.932 -1.620 1.00 87.50 103 GLY A CA 1
ATOM 800 C C . GLY A 1 103 ? -3.305 1.001 -0.154 1.00 87.50 103 GLY A C 1
ATOM 801 O O . GLY A 1 103 ? -4.440 0.676 0.181 1.00 87.50 103 GLY A O 1
ATOM 802 N N . ALA A 1 104 ? -2.422 1.500 0.713 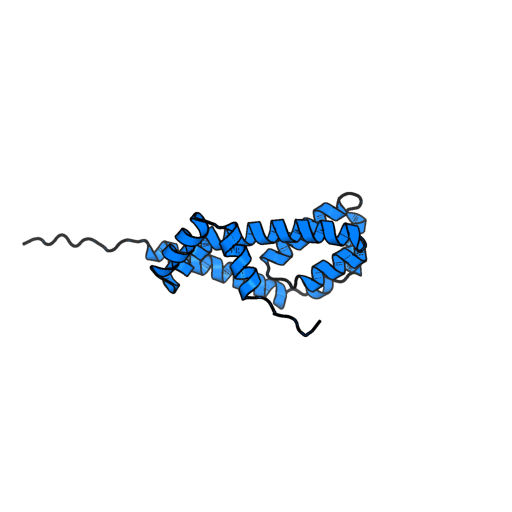1.00 86.56 104 ALA A N 1
ATOM 803 C CA . ALA A 1 104 ? -2.713 1.673 2.130 1.00 86.56 104 ALA A CA 1
ATOM 804 C C . ALA A 1 104 ? -3.833 2.694 2.366 1.00 86.56 104 ALA A C 1
ATOM 806 O O . ALA A 1 104 ? -4.690 2.462 3.214 1.00 86.56 104 ALA A O 1
ATOM 807 N N . SER A 1 105 ? -3.865 3.792 1.606 1.00 88.06 105 SER A N 1
ATOM 808 C CA . SER A 1 105 ? -4.914 4.811 1.725 1.00 88.06 105 SER A CA 1
ATOM 809 C C . SER A 1 105 ? -6.289 4.260 1.337 1.00 88.06 105 SER A C 1
ATOM 811 O O . SER A 1 105 ? -7.262 4.463 2.063 1.00 88.06 105 SER A O 1
ATOM 813 N N . ILE A 1 106 ? -6.371 3.512 0.231 1.00 86.56 106 ILE A N 1
ATOM 814 C CA . ILE A 1 106 ? -7.615 2.879 -0.230 1.00 86.56 106 ILE A CA 1
ATOM 815 C C . ILE A 1 106 ? -8.047 1.787 0.749 1.00 86.56 106 ILE A C 1
ATOM 817 O O . ILE A 1 106 ? -9.196 1.784 1.187 1.00 86.56 106 ILE A O 1
ATOM 821 N N . ALA A 1 107 ? -7.133 0.903 1.154 1.00 84.31 107 ALA A N 1
ATOM 822 C CA . ALA A 1 107 ? -7.422 -0.146 2.127 1.00 84.31 107 ALA A CA 1
ATOM 823 C C . ALA A 1 107 ? -7.895 0.437 3.469 1.00 84.31 107 ALA A C 1
ATOM 825 O O . ALA A 1 107 ? -8.861 -0.053 4.053 1.00 84.31 107 ALA A O 1
ATOM 826 N N . PHE A 1 108 ? -7.276 1.530 3.928 1.00 82.44 108 PHE A N 1
ATOM 827 C CA . PHE A 1 108 ? -7.711 2.260 5.116 1.00 82.44 108 PHE A CA 1
ATOM 828 C C . PHE A 1 108 ? -9.109 2.850 4.941 1.00 82.44 108 PHE A C 1
ATOM 830 O O . PHE A 1 108 ? -9.934 2.731 5.842 1.00 82.44 108 PHE A O 1
ATOM 837 N N . PHE A 1 109 ? -9.413 3.453 3.790 1.00 82.69 109 PHE A N 1
ATOM 838 C CA . PHE A 1 109 ? -10.736 4.016 3.529 1.00 82.69 109 PHE A CA 1
ATOM 839 C C . PHE A 1 109 ? -11.825 2.933 3.486 1.00 82.69 109 PHE A C 1
ATOM 841 O O . PHE A 1 109 ? -12.886 3.099 4.093 1.00 82.69 109 PHE A O 1
ATOM 848 N N . ILE A 1 110 ? -11.545 1.793 2.849 1.00 79.25 110 ILE A N 1
ATOM 849 C CA . ILE A 1 110 ? -12.432 0.621 2.834 1.00 79.25 110 ILE A CA 1
ATOM 850 C C . ILE A 1 110 ? -12.641 0.106 4.265 1.00 79.25 110 ILE A C 1
ATOM 852 O O . ILE A 1 110 ? -13.777 -0.060 4.707 1.00 79.25 110 ILE A O 1
ATOM 856 N N . GLY A 1 111 ? -11.564 -0.067 5.035 1.00 77.06 111 GLY A N 1
ATOM 857 C CA . GLY A 1 111 ? -11.631 -0.496 6.433 1.00 77.06 111 GLY A CA 1
ATOM 858 C C . GLY A 1 111 ? -12.371 0.496 7.337 1.00 77.06 111 GLY A C 1
ATOM 859 O O . GLY A 1 111 ? -13.147 0.091 8.198 1.00 77.06 111 GLY A O 1
ATOM 860 N N . ARG A 1 112 ? -12.213 1.803 7.117 1.00 76.25 112 ARG A N 1
ATOM 861 C CA . ARG A 1 112 ? -12.892 2.850 7.894 1.00 76.25 112 ARG A CA 1
ATOM 862 C C . ARG A 1 112 ? -14.382 2.949 7.576 1.00 76.25 112 ARG A C 1
ATOM 864 O O . ARG A 1 112 ? -15.164 3.281 8.461 1.00 76.25 112 ARG A O 1
ATOM 871 N N . THR A 1 113 ? -14.788 2.691 6.337 1.00 74.50 113 THR A N 1
ATOM 872 C CA . THR A 1 113 ? -16.193 2.814 5.916 1.00 74.50 113 THR A CA 1
ATOM 873 C C . THR A 1 113 ? -16.990 1.532 6.148 1.00 74.50 113 THR A C 1
ATOM 875 O O . THR A 1 113 ? -18.090 1.596 6.698 1.00 74.50 113 THR A O 1
ATOM 878 N N . LEU A 1 114 ? -16.440 0.371 5.778 1.00 69.50 114 LEU A N 1
ATOM 879 C CA . LEU A 1 114 ? -17.097 -0.932 5.936 1.00 69.50 114 LEU A CA 1
ATOM 880 C C . LEU A 1 114 ? -16.752 -1.590 7.276 1.00 69.50 114 LEU A C 1
ATOM 882 O O . LEU A 1 114 ? -17.614 -2.181 7.920 1.00 69.50 114 LEU A O 1
ATOM 886 N N . GLY A 1 115 ? -15.500 -1.475 7.719 1.00 68.94 115 GLY A N 1
ATOM 887 C CA . GLY A 1 115 ? -15.011 -2.134 8.930 1.00 68.94 115 GLY A CA 1
ATOM 888 C C . GLY A 1 115 ? -15.382 -1.425 10.232 1.00 68.94 115 GLY A C 1
ATOM 889 O O . GLY A 1 115 ? -15.334 -2.062 11.277 1.00 68.94 115 GLY A O 1
ATOM 890 N N . ARG A 1 116 ? -15.798 -0.149 10.215 1.00 69.81 116 ARG A N 1
ATOM 891 C CA . ARG A 1 116 ? -16.137 0.596 11.445 1.00 69.81 116 ARG A CA 1
ATOM 892 C C . ARG A 1 116 ? -17.329 0.011 12.192 1.00 69.81 116 ARG A C 1
ATOM 894 O O . ARG A 1 116 ? -17.283 -0.075 13.411 1.00 69.81 116 ARG A O 1
ATOM 901 N N . GLU A 1 117 ? -18.378 -0.401 11.486 1.00 68.06 117 GLU A N 1
ATOM 902 C CA . GLU A 1 117 ? -19.555 -1.015 12.121 1.00 68.06 117 GLU A CA 1
ATOM 903 C C . GLU A 1 117 ? -19.212 -2.394 12.699 1.00 68.06 117 GLU A C 1
ATOM 905 O O . GLU A 1 117 ? -19.584 -2.699 13.832 1.00 68.06 117 GLU A O 1
ATOM 910 N N . PHE A 1 118 ? -18.412 -3.181 11.975 1.00 66.38 118 PHE A N 1
ATOM 911 C CA . PHE A 1 118 ? -17.886 -4.454 12.466 1.00 66.38 118 PHE A CA 1
ATOM 912 C C . PHE A 1 118 ? -16.978 -4.264 13.696 1.00 66.38 118 PHE A C 1
ATOM 914 O O . PHE A 1 118 ? -17.185 -4.896 14.730 1.00 66.38 118 PHE A O 1
ATOM 921 N N . ALA A 1 119 ? -16.028 -3.330 13.637 1.00 67.50 119 ALA A N 1
ATOM 922 C CA . ALA A 1 119 ? -15.142 -2.997 14.749 1.00 67.50 119 ALA A CA 1
ATOM 923 C C . ALA A 1 119 ? -15.918 -2.464 15.962 1.00 67.50 119 ALA A C 1
ATOM 925 O O . ALA A 1 119 ? -15.594 -2.819 17.092 1.00 67.50 119 ALA A O 1
ATOM 926 N N . ALA A 1 120 ? -16.970 -1.667 15.745 1.00 69.44 120 ALA A N 1
ATOM 927 C CA . ALA A 1 120 ? -17.831 -1.172 16.817 1.00 69.44 120 ALA A CA 1
ATOM 928 C C . ALA A 1 120 ? -18.590 -2.319 17.495 1.00 69.44 120 ALA A C 1
ATOM 930 O O . ALA A 1 120 ? -18.686 -2.337 18.719 1.00 69.44 120 ALA A O 1
ATOM 931 N N . SER A 1 121 ? -19.055 -3.309 16.724 1.00 68.00 121 SER A N 1
ATOM 932 C CA . SER A 1 121 ? -19.708 -4.500 17.284 1.00 68.00 121 SER A CA 1
ATOM 933 C C . SER A 1 121 ? -18.756 -5.402 18.079 1.00 68.00 121 SER A C 1
ATOM 935 O O . SER A 1 121 ? -19.189 -6.051 19.025 1.00 68.00 121 SER A O 1
ATOM 937 N N . LEU A 1 122 ? -17.463 -5.419 17.733 1.00 65.75 122 LEU A N 1
ATOM 938 C CA . LEU A 1 122 ? -16.466 -6.289 18.363 1.00 65.75 122 LEU A CA 1
ATOM 939 C C . LEU A 1 122 ? -15.770 -5.641 19.576 1.00 65.75 122 LEU A C 1
ATOM 941 O O . LEU A 1 122 ? -15.416 -6.330 20.528 1.00 65.75 122 LEU A O 1
ATOM 945 N N . ILE A 1 123 ? -15.549 -4.322 19.540 1.00 68.69 123 ILE A N 1
ATOM 946 C CA . ILE A 1 123 ? -14.716 -3.581 20.508 1.00 68.69 123 ILE A CA 1
ATOM 947 C C . ILE A 1 123 ? -15.562 -2.652 21.410 1.00 68.69 123 ILE A C 1
ATOM 949 O O . ILE A 1 123 ? -15.091 -2.213 22.465 1.00 68.69 123 ILE A O 1
ATOM 953 N N . GLY A 1 124 ? -16.818 -2.374 21.040 1.00 70.19 124 GLY A N 1
ATOM 954 C CA . GLY A 1 124 ? -17.739 -1.534 21.811 1.00 70.19 124 GLY A CA 1
ATOM 955 C C . GLY A 1 124 ? -17.213 -0.109 22.025 1.00 70.19 124 GLY A C 1
ATOM 956 O O . GLY A 1 124 ? -16.550 0.468 21.159 1.00 70.19 124 GLY A O 1
ATOM 957 N N . ASP A 1 125 ? -17.450 0.456 23.212 1.00 69.00 125 ASP A N 1
ATOM 958 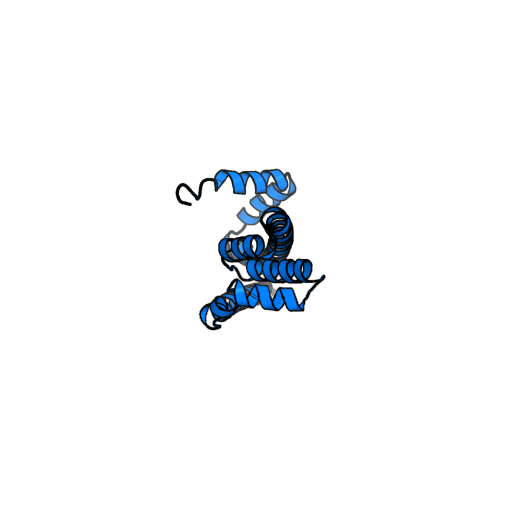C CA . ASP A 1 125 ? -17.074 1.838 23.560 1.00 69.00 125 ASP A CA 1
ATOM 959 C C . ASP A 1 125 ? -15.562 2.118 23.544 1.00 69.00 125 ASP A C 1
ATOM 961 O O . ASP A 1 125 ? -15.141 3.277 23.508 1.00 69.00 125 ASP A O 1
ATOM 965 N N . ARG A 1 126 ? -14.705 1.084 23.538 1.00 67.75 126 ARG A N 1
ATOM 966 C CA . ARG A 1 126 ? -13.252 1.286 23.400 1.00 67.75 126 ARG A CA 1
ATOM 967 C C . ARG A 1 126 ? -12.879 1.822 22.019 1.00 67.75 126 ARG A C 1
ATOM 969 O O . ARG A 1 126 ? -11.878 2.524 21.927 1.00 67.75 126 ARG A O 1
ATOM 976 N N . LEU A 1 127 ? -13.683 1.568 20.979 1.00 69.62 127 LEU A N 1
ATOM 977 C CA . LEU A 1 127 ? -13.425 2.094 19.636 1.00 69.62 127 LEU A CA 1
ATOM 978 C C . LEU A 1 127 ? -13.444 3.630 19.621 1.00 69.62 127 LEU A C 1
ATOM 980 O O . LEU A 1 127 ? -12.573 4.238 19.007 1.00 69.62 127 LEU A O 1
ATOM 984 N N . ARG A 1 128 ? -14.357 4.254 20.384 1.00 68.94 128 ARG A N 1
ATOM 985 C CA . ARG A 1 128 ? -14.402 5.717 20.559 1.00 68.94 128 ARG A CA 1
ATOM 986 C C . ARG A 1 128 ? -13.126 6.265 21.186 1.00 68.94 128 ARG A C 1
ATOM 988 O O . ARG A 1 128 ? -12.615 7.263 20.711 1.00 68.94 128 ARG A O 1
ATOM 995 N N . LYS A 1 129 ? -12.556 5.582 22.186 1.00 71.12 129 LYS A N 1
ATOM 996 C CA . LYS A 1 129 ? -11.287 6.012 22.802 1.00 71.12 129 LYS A CA 1
ATOM 997 C C . LYS A 1 129 ? -10.120 5.998 21.811 1.00 71.12 129 LYS A C 1
ATOM 999 O O . LYS A 1 129 ? -9.252 6.863 21.889 1.00 71.12 129 LYS A O 1
ATOM 1004 N N . TYR A 1 130 ? -10.085 5.025 20.897 1.00 71.31 130 TYR A N 1
ATOM 1005 C CA . TYR A 1 130 ? -9.079 4.989 19.832 1.00 71.31 130 TYR A CA 1
ATOM 1006 C C . TYR A 1 130 ? -9.324 6.076 18.782 1.00 71.31 130 TYR A C 1
ATOM 1008 O O . TYR A 1 130 ? -8.368 6.732 18.379 1.00 71.31 130 TYR A O 1
ATOM 1016 N N . ASP A 1 131 ? -10.579 6.300 18.384 1.00 74.56 131 ASP A N 1
ATOM 1017 C CA . ASP A 1 131 ? -10.949 7.392 17.476 1.00 74.56 131 ASP A CA 1
ATOM 1018 C C . ASP A 1 131 ? -10.557 8.761 18.071 1.00 74.56 131 ASP A C 1
ATOM 1020 O O . ASP A 1 131 ? -9.872 9.529 17.399 1.00 74.56 131 ASP A O 1
ATOM 1024 N N . ASP A 1 132 ? -10.865 9.024 19.346 1.00 76.12 132 ASP A N 1
ATOM 1025 C CA . ASP A 1 132 ? -10.523 10.275 20.046 1.00 76.12 132 ASP A CA 1
ATOM 1026 C C . ASP A 1 132 ? -8.993 10.482 20.143 1.00 76.12 132 ASP A C 1
ATOM 1028 O O . ASP A 1 132 ? -8.476 11.596 20.003 1.00 76.12 132 ASP A O 1
ATOM 1032 N N . ALA A 1 133 ? -8.233 9.401 20.361 1.00 73.12 133 ALA A N 1
ATOM 1033 C CA . ALA A 1 133 ? -6.768 9.436 20.384 1.00 73.12 133 ALA A CA 1
ATOM 1034 C C . ALA A 1 133 ? -6.161 9.692 18.990 1.00 73.12 133 ALA A C 1
ATOM 1036 O O . ALA A 1 133 ? -5.133 10.367 18.868 1.00 73.12 133 ALA A O 1
ATOM 1037 N N . ILE A 1 134 ? -6.790 9.172 17.932 1.00 78.19 134 ILE A N 1
ATOM 1038 C CA . ILE A 1 134 ? -6.414 9.452 16.540 1.00 78.19 134 ILE A CA 1
ATOM 1039 C C . ILE A 1 134 ? -6.784 10.892 16.163 1.00 78.19 134 ILE A C 1
ATOM 1041 O O . ILE A 1 134 ? -6.011 11.545 15.469 1.00 78.19 134 ILE A O 1
ATOM 1045 N N . GLU A 1 135 ? -7.914 11.419 16.629 1.00 80.69 135 GLU A N 1
ATOM 1046 C CA . GLU A 1 135 ? -8.342 12.792 16.338 1.00 80.69 135 GLU A CA 1
ATOM 1047 C C . GLU A 1 135 ? -7.411 13.829 16.976 1.00 80.69 135 GLU A C 1
ATOM 1049 O O . GLU A 1 135 ? -7.046 14.813 16.334 1.00 80.69 135 GLU A O 1
ATOM 1054 N N . ARG A 1 136 ? -6.937 13.575 18.204 1.00 80.25 136 ARG A N 1
ATOM 1055 C CA . ARG A 1 136 ? -5.975 14.463 18.875 1.00 80.25 136 ARG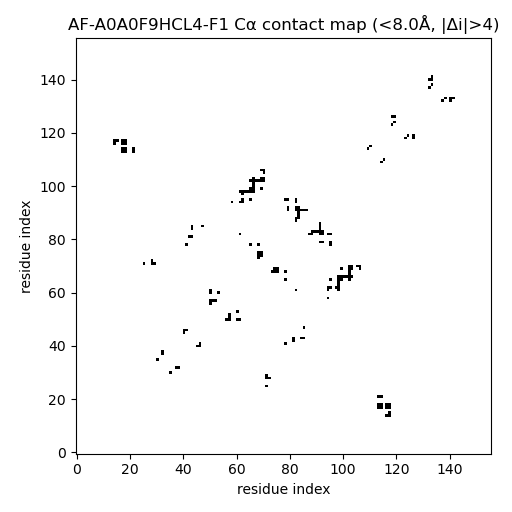 A CA 1
ATOM 1056 C C . ARG A 1 136 ? -4.610 14.513 18.198 1.00 80.25 136 ARG A C 1
ATOM 1058 O O . ARG A 1 136 ? -4.042 15.593 18.107 1.00 80.25 136 ARG A O 1
ATOM 1065 N N . ASN A 1 137 ? -4.050 13.364 17.809 1.00 80.94 137 ASN A N 1
ATOM 1066 C CA . ASN A 1 137 ? -2.697 13.270 17.245 1.00 80.94 137 ASN A CA 1
ATOM 1067 C C . ASN A 1 137 ? -2.537 12.042 16.331 1.00 80.94 137 ASN A C 1
ATOM 1069 O O . ASN A 1 137 ? -1.748 11.139 16.607 1.00 80.94 137 ASN A O 1
ATOM 1073 N N . GLY A 1 138 ? -3.263 12.001 15.212 1.00 78.81 138 GLY A N 1
ATOM 1074 C CA . GLY A 1 138 ? -3.312 10.830 14.327 1.00 78.81 138 GLY A CA 1
ATOM 1075 C C . GLY A 1 138 ? -1.949 10.375 13.805 1.00 78.81 138 GLY A C 1
ATOM 1076 O O . GLY A 1 138 ? -1.672 9.178 13.795 1.00 78.81 138 GLY A O 1
ATOM 1077 N N . PHE A 1 139 ? -1.063 11.314 13.451 1.00 79.38 139 PHE A N 1
ATOM 1078 C CA . PHE A 1 139 ? 0.301 10.979 13.031 1.00 79.38 139 PHE A CA 1
ATOM 1079 C C . PHE A 1 139 ? 1.088 10.292 14.151 1.00 79.38 139 PHE A C 1
ATOM 1081 O O . PHE A 1 139 ? 1.649 9.224 13.923 1.00 79.38 139 PHE A O 1
ATOM 1088 N N . ALA A 1 140 ? 1.096 10.865 15.360 1.00 81.62 140 ALA A N 1
ATOM 1089 C CA . ALA A 1 140 ? 1.811 10.283 16.492 1.00 81.62 140 ALA A CA 1
ATOM 1090 C C . ALA A 1 140 ? 1.217 8.924 16.872 1.00 81.62 140 ALA A C 1
ATOM 1092 O O . ALA A 1 140 ? 1.962 7.975 17.067 1.00 81.62 140 ALA A O 1
ATOM 1093 N N . THR A 1 141 ? -0.111 8.792 16.890 1.00 80.81 141 THR A N 1
ATOM 1094 C CA . THR A 1 141 ? -0.793 7.523 17.165 1.00 80.81 141 THR A CA 1
ATOM 1095 C C . THR A 1 141 ? -0.387 6.444 16.160 1.00 80.81 141 THR A C 1
ATOM 1097 O O . THR A 1 141 ? 0.058 5.373 16.567 1.00 80.81 141 THR A O 1
ATOM 1100 N N . VAL A 1 142 ? -0.445 6.722 14.852 1.00 78.69 142 VAL A N 1
ATOM 1101 C CA . VAL A 1 142 ? -0.013 5.770 13.811 1.00 78.69 142 VAL A CA 1
ATOM 1102 C C . VAL A 1 142 ? 1.486 5.471 13.908 1.00 78.69 142 VAL A C 1
ATOM 1104 O O . VAL A 1 142 ? 1.891 4.319 13.745 1.00 78.69 142 VAL A O 1
ATOM 1107 N N . LEU A 1 143 ? 2.314 6.477 14.198 1.00 81.38 143 LEU A N 1
ATOM 1108 C CA . LEU A 1 143 ? 3.755 6.320 14.380 1.00 81.38 143 LEU A CA 1
ATOM 1109 C C . LEU A 1 143 ? 4.071 5.420 15.582 1.00 81.38 143 LEU A C 1
ATOM 1111 O O . LEU A 1 143 ? 4.864 4.495 15.445 1.00 81.38 143 LEU A O 1
ATOM 1115 N N . TYR A 1 144 ? 3.420 5.631 16.727 1.00 83.31 144 TYR A N 1
ATOM 1116 C CA . TYR A 1 144 ? 3.561 4.781 17.908 1.00 83.31 144 TYR A CA 1
ATOM 1117 C C . TYR A 1 144 ? 3.066 3.365 17.644 1.00 83.31 144 TYR A C 1
ATOM 1119 O O . TYR A 1 144 ? 3.751 2.424 18.016 1.00 83.31 144 TYR A O 1
ATOM 1127 N N . LEU A 1 145 ? 1.937 3.184 16.953 1.00 77.19 145 LEU A N 1
ATOM 1128 C CA . LEU A 1 145 ? 1.474 1.857 16.535 1.00 77.19 145 LEU A CA 1
ATOM 1129 C C . LEU A 1 145 ? 2.511 1.145 15.655 1.00 77.19 145 LEU A C 1
ATOM 1131 O O . LEU A 1 145 ? 2.763 -0.042 15.850 1.00 77.19 145 LEU A O 1
ATOM 1135 N N . ARG A 1 146 ? 3.156 1.867 14.730 1.00 76.38 146 ARG A N 1
ATOM 1136 C CA . ARG A 1 146 ? 4.246 1.322 13.908 1.00 76.38 146 ARG A CA 1
ATOM 1137 C C . ARG A 1 146 ? 5.510 1.016 14.711 1.00 76.38 146 ARG A C 1
ATOM 1139 O O . ARG A 1 146 ? 6.160 0.023 14.415 1.00 76.38 146 ARG A O 1
ATOM 1146 N N . LEU A 1 147 ? 5.850 1.842 15.699 1.00 79.50 147 LEU A N 1
ATOM 1147 C CA . LEU A 1 147 ? 7.036 1.679 16.549 1.00 79.50 147 LEU A CA 1
ATOM 1148 C C . LEU A 1 147 ? 6.864 0.575 17.600 1.00 79.50 147 LEU A C 1
ATOM 1150 O O . LEU A 1 147 ? 7.788 -0.191 17.824 1.00 79.50 147 LEU A O 1
ATOM 1154 N N . VAL A 1 148 ? 5.693 0.465 18.229 1.00 77.38 148 VAL A N 1
ATOM 1155 C CA . VAL A 1 148 ? 5.381 -0.562 19.242 1.00 77.38 148 VAL A CA 1
ATOM 1156 C C . VAL A 1 148 ? 5.329 -1.952 18.613 1.00 77.38 148 VAL A C 1
ATOM 1158 O O . VAL A 1 148 ? 5.724 -2.929 19.239 1.00 77.38 148 VAL A O 1
ATOM 1161 N N . TYR A 1 149 ? 4.873 -2.042 17.362 1.00 63.91 149 TYR A N 1
ATOM 1162 C CA . TYR A 1 149 ? 4.902 -3.282 16.586 1.00 63.91 149 TYR A CA 1
ATOM 1163 C C . TYR A 1 149 ? 6.264 -3.530 15.907 1.00 63.91 149 TYR A C 1
ATOM 1165 O O . TYR A 1 149 ? 6.417 -4.475 15.138 1.00 63.91 149 TYR A O 1
ATOM 1173 N N . PHE A 1 150 ? 7.268 -2.694 16.182 1.00 51.34 150 PHE A N 1
ATOM 1174 C CA . PHE A 1 150 ? 8.653 -2.888 15.766 1.00 51.34 150 PHE A CA 1
ATOM 1175 C C . PHE A 1 150 ? 9.381 -3.609 16.921 1.00 51.34 150 PHE A C 1
ATOM 1177 O O . PHE A 1 150 ? 9.511 -3.017 17.992 1.00 51.34 150 PHE A O 1
ATOM 1184 N N . PRO A 1 151 ? 9.805 -4.885 16.771 1.00 55.81 151 PRO A N 1
ATOM 1185 C CA . PRO A 1 151 ? 10.555 -5.380 15.621 1.00 55.81 151 PRO A CA 1
ATOM 1186 C C . PRO A 1 151 ? 10.066 -6.756 15.127 1.00 55.81 151 PRO A C 1
ATOM 1188 O O . PRO A 1 151 ? 10.459 -7.794 15.657 1.00 55.81 151 PRO A O 1
ATOM 1191 N N . PHE A 1 152 ? 9.293 -6.810 14.044 1.00 57.16 152 PHE A N 1
ATOM 1192 C CA . PHE A 1 152 ? 9.128 -8.061 13.291 1.00 57.16 152 PHE A CA 1
ATOM 1193 C C . PHE A 1 152 ? 10.102 -8.109 12.113 1.00 57.16 152 PHE A C 1
ATOM 1195 O O . PHE A 1 152 ? 9.673 -7.996 10.975 1.00 57.16 152 PHE A O 1
ATOM 1202 N N . THR A 1 153 ? 11.399 -8.257 12.416 1.00 44.53 153 THR A N 1
ATOM 1203 C CA . THR A 1 153 ? 12.383 -9.028 11.621 1.00 44.53 153 THR A CA 1
ATOM 1204 C C . THR A 1 153 ? 13.749 -9.049 12.331 1.00 44.53 153 THR A C 1
ATOM 1206 O O . THR A 1 153 ? 14.536 -8.121 12.157 1.00 44.53 153 THR A O 1
ATOM 1209 N N . PRO A 1 154 ? 14.091 -10.119 13.072 1.00 44.84 154 PRO A N 1
ATOM 1210 C CA . PRO A 1 154 ? 15.462 -10.619 13.154 1.00 44.84 154 PRO A CA 1
ATOM 1211 C C . PRO A 1 154 ? 15.783 -11.632 12.033 1.00 44.84 154 PRO A C 1
ATOM 1213 O O . PRO A 1 154 ? 16.861 -12.209 12.027 1.00 44.84 154 PRO A O 1
ATOM 1216 N N . MET A 1 155 ? 14.869 -11.864 11.084 1.00 38.25 155 MET A N 1
ATOM 1217 C CA . MET A 1 155 ? 15.064 -12.758 9.936 1.00 38.25 155 MET A CA 1
ATOM 1218 C C . MET A 1 155 ? 14.556 -12.091 8.653 1.00 38.25 155 MET A C 1
ATOM 1220 O O . MET A 1 155 ? 13.385 -12.221 8.302 1.00 38.25 155 MET A O 1
ATOM 1224 N N . ASN A 1 156 ? 15.450 -11.358 7.9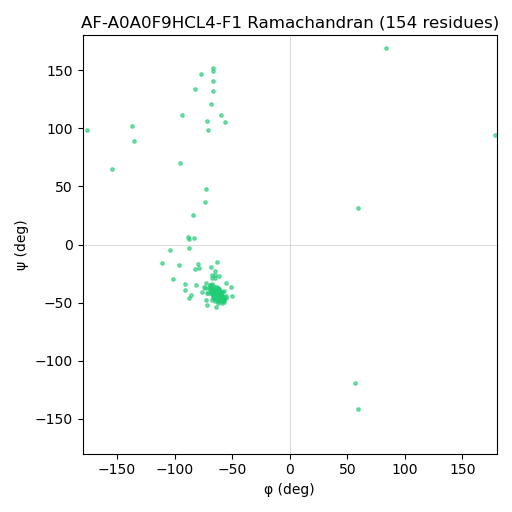95 1.00 42.62 156 ASN A N 1
ATOM 1225 C CA . ASN A 1 156 ? 15.562 -11.317 6.537 1.00 42.62 156 ASN A CA 1
ATOM 1226 C C . ASN A 1 156 ? 16.868 -12.027 6.184 1.00 42.62 156 ASN A C 1
ATOM 1228 O O . ASN A 1 156 ? 17.833 -11.836 6.960 1.00 42.62 156 ASN A O 1
#

Sequence (156 aa):
MDETIHPPPSSFSKAAFKAILLLVFIAGAIFLIRFTPIRNYLTPEALGNFLKIAGIWAPVVYILIYTVGVCLFLPGTLLTGLGAAIFGAYWGFLYVWFGAMFGASIAFFIGRTLGREFAASLIGDRLRKYDDAIERNGFATVLYLRLVYFPFTPMN

Solvent-accessible surface area (backbone atoms only — not comparable to full-atom values): 8626 Å² total; per-residue (Å²): 143,81,84,81,80,76,79,78,79,81,58,62,64,57,39,50,51,37,39,49,52,49,49,50,50,52,50,48,36,51,45,49,60,74,72,39,70,52,72,74,50,70,33,65,66,53,45,44,52,54,33,58,73,45,50,94,47,24,63,61,53,49,20,50,52,43,17,52,33,49,59,53,69,47,66,61,67,58,56,45,51,42,33,27,71,70,59,34,66,70,55,11,47,53,40,43,51,52,9,48,53,52,9,50,52,51,41,49,49,51,43,60,68,44,39,42,54,46,46,39,73,75,53,43,76,58,48,55,57,52,50,54,49,34,71,75,39,42,68,59,47,54,49,47,56,56,51,73,63,52,82,88,65,98,72,129

Organism: NCBI:txid412755

Radius of gyration: 20.9 Å; Cα contacts (8 Å, |Δi|>4): 102; chains: 1; bounding box: 70×35×54 Å

InterPro domains:
  IPR015414 Transmembrane protein TMEM64 [PTHR12677] (13-156)
  IPR032816 VTT domain [PF09335] (74-156)